Protein AF-A0AAW9N1D3-F1 (afdb_monomer)

Radius of gyration: 16.36 Å; Cα contacts (8 Å, |Δi|>4): 69; chains: 1; bounding box: 34×44×34 Å

Solvent-accessible surface area (backbone atoms only — not comparable to full-atom values): 4668 Å² total; per-residue (Å²): 106,72,52,58,50,34,41,75,74,73,34,59,69,61,18,52,51,48,70,75,40,52,77,67,54,43,51,52,50,52,54,51,50,54,43,51,53,57,20,70,77,59,78,30,77,57,46,80,47,78,47,81,42,81,54,96,92,37,87,40,82,46,77,46,80,47,61,67,75,84,74,71,79,77,81,125

Secondary structure (DSSP, 8-state):
-HHHHHHHHT-HHHHHHHHHS-HHHHHHHHHHHHHHHHHHHH-SPEEEEEEEEEETTEEEEEEEEEE---------

Structure (mmCIF, N/CA/C/O backbone):
data_AF-A0AAW9N1D3-F1
#
_entry.id   AF-A0AAW9N1D3-F1
#
loop_
_atom_site.group_PDB
_atom_site.id
_atom_site.type_symbol
_atom_site.label_atom_id
_atom_site.label_alt_id
_atom_site.label_comp_id
_atom_site.label_asym_id
_atom_site.label_entity_id
_atom_site.label_seq_id
_atom_site.pdbx_PDB_ins_code
_atom_site.Cartn_x
_atom_site.Cartn_y
_atom_site.Cartn_z
_atom_site.occupancy
_atom_site.B_iso_or_equiv
_atom_site.auth_seq_id
_atom_site.auth_comp_id
_atom_site.auth_asym_id
_atom_site.auth_atom_id
_atom_site.pdbx_PDB_model_num
ATOM 1 N N . MET A 1 1 ? -10.541 1.203 -10.853 1.00 80.62 1 MET A N 1
ATOM 2 C CA . MET A 1 1 ? -10.075 0.937 -9.461 1.00 80.62 1 MET A CA 1
ATOM 3 C C . MET A 1 1 ? -8.843 0.029 -9.494 1.00 80.62 1 MET A C 1
ATOM 5 O O . MET A 1 1 ? -8.571 -0.511 -10.557 1.00 80.62 1 MET A O 1
ATOM 9 N N . MET A 1 2 ? -8.079 -0.120 -8.399 1.00 84.56 2 MET A N 1
ATOM 10 C CA . MET A 1 2 ? -6.811 -0.888 -8.395 1.00 84.56 2 MET A CA 1
ATOM 11 C C . MET A 1 2 ? -6.972 -2.320 -8.929 1.00 84.56 2 MET A C 1
ATOM 13 O O . MET A 1 2 ? -6.143 -2.783 -9.700 1.00 84.56 2 MET A O 1
ATOM 17 N N . GLU A 1 3 ? -8.082 -2.981 -8.612 1.00 88.38 3 GLU A N 1
ATOM 18 C CA . GLU A 1 3 ? -8.425 -4.298 -9.157 1.00 88.38 3 GLU A CA 1
ATOM 19 C C . GLU A 1 3 ? -8.419 -4.328 -10.698 1.00 88.38 3 GLU A C 1
ATOM 21 O O . GLU A 1 3 ? -7.758 -5.168 -11.298 1.00 88.38 3 GLU A O 1
ATOM 26 N N . GLU A 1 4 ? -9.068 -3.362 -11.360 1.00 89.38 4 GLU A N 1
ATOM 27 C CA . GLU A 1 4 ? -9.065 -3.258 -12.829 1.00 89.38 4 GLU A CA 1
ATOM 28 C C . GLU A 1 4 ? -7.663 -2.986 -13.385 1.00 89.38 4 GLU A C 1
ATOM 30 O O . GLU A 1 4 ? -7.345 -3.413 -14.494 1.00 89.38 4 GLU A O 1
ATOM 35 N N . PHE A 1 5 ? -6.828 -2.253 -12.640 1.00 86.25 5 PHE A N 1
ATOM 36 C CA . PHE A 1 5 ? -5.438 -2.021 -13.022 1.00 86.25 5 PHE A CA 1
ATOM 37 C C . PHE A 1 5 ? -4.641 -3.328 -12.973 1.00 86.25 5 PHE A C 1
ATOM 39 O O . PHE A 1 5 ? -3.970 -3.652 -13.952 1.00 86.25 5 PHE A O 1
ATOM 46 N N . ILE A 1 6 ? -4.755 -4.095 -11.885 1.00 86.19 6 ILE A N 1
ATOM 47 C CA . ILE A 1 6 ? -4.107 -5.405 -11.741 1.00 86.19 6 ILE A CA 1
ATOM 48 C C . ILE A 1 6 ? -4.590 -6.347 -12.846 1.00 86.19 6 ILE A C 1
ATOM 50 O O . ILE A 1 6 ? -3.768 -6.960 -13.523 1.00 86.19 6 ILE A O 1
ATOM 54 N N . ARG A 1 7 ? -5.901 -6.382 -13.104 1.00 91.25 7 ARG A N 1
ATOM 55 C CA . ARG A 1 7 ? -6.498 -7.236 -14.134 1.00 91.25 7 ARG A CA 1
ATOM 56 C C . ARG A 1 7 ? -5.967 -6.922 -15.534 1.00 91.25 7 ARG A C 1
ATOM 58 O O . ARG A 1 7 ? -5.643 -7.824 -16.294 1.00 91.25 7 ARG A O 1
ATOM 65 N N . LYS A 1 8 ? -5.841 -5.635 -15.874 1.00 91.12 8 LYS A N 1
ATOM 66 C CA . LYS A 1 8 ? -5.377 -5.190 -17.200 1.00 91.12 8 LYS A CA 1
ATOM 67 C C . LYS A 1 8 ? -3.868 -5.308 -17.412 1.00 91.12 8 LYS A C 1
ATOM 69 O O . LYS A 1 8 ? -3.449 -5.403 -18.561 1.00 91.12 8 LYS A O 1
ATOM 74 N N . ASN A 1 9 ? -3.065 -5.231 -16.349 1.00 83.25 9 ASN A N 1
ATOM 75 C CA . ASN A 1 9 ? -1.610 -5.064 -16.469 1.00 83.25 9 ASN A CA 1
ATOM 76 C C . ASN A 1 9 ? -0.788 -6.204 -15.851 1.00 83.25 9 ASN A C 1
ATOM 78 O O . ASN A 1 9 ? 0.408 -6.277 -16.119 1.00 83.25 9 ASN A O 1
ATOM 82 N N . ILE A 1 10 ? -1.385 -7.058 -15.014 1.00 85.06 10 ILE A N 1
ATOM 83 C CA . ILE A 1 10 ? -0.679 -8.117 -14.280 1.00 85.06 10 ILE A CA 1
ATOM 84 C C . ILE A 1 10 ? -1.304 -9.486 -14.585 1.00 85.06 10 ILE A C 1
ATOM 86 O O . ILE A 1 10 ? -0.746 -10.230 -15.386 1.00 85.06 10 ILE A O 1
ATOM 90 N N . SER A 1 11 ? -2.438 -9.834 -13.967 1.00 89.38 11 SER A N 1
ATOM 91 C CA . SER A 1 11 ? -3.205 -11.051 -14.280 1.00 89.38 11 SER A CA 1
ATOM 92 C C . SER A 1 11 ? -4.596 -11.029 -13.637 1.00 89.38 11 SER A C 1
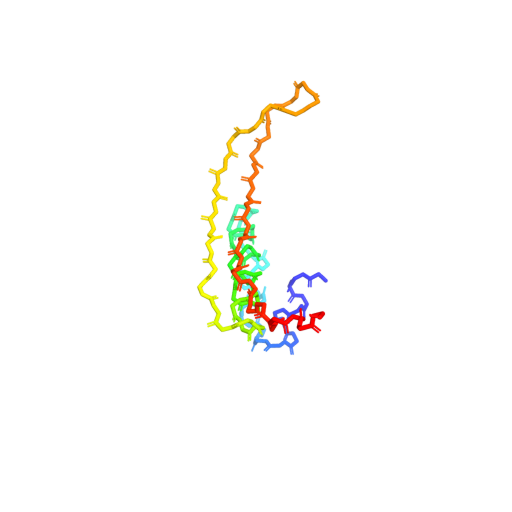ATOM 94 O O . SER A 1 11 ? -4.828 -10.313 -12.658 1.00 89.38 11 SER A O 1
ATOM 96 N N . ASP A 1 12 ? -5.503 -11.859 -14.159 1.00 92.31 12 ASP A N 1
ATOM 97 C CA . ASP A 1 12 ? -6.806 -12.120 -13.536 1.00 92.31 12 ASP A CA 1
ATOM 98 C C . ASP A 1 12 ? -6.659 -12.743 -12.139 1.00 92.31 12 ASP A C 1
ATOM 100 O O . ASP A 1 12 ? -7.317 -12.304 -11.205 1.00 92.31 12 ASP A O 1
ATOM 104 N N . GLU A 1 13 ? -5.734 -13.692 -11.962 1.00 92.62 13 GLU A N 1
ATOM 105 C CA . GLU A 1 13 ? -5.491 -14.369 -10.678 1.00 92.62 13 GLU A CA 1
ATOM 106 C C . GLU A 1 13 ? -5.106 -13.386 -9.560 1.00 92.62 13 GLU A C 1
ATOM 108 O O . GLU A 1 13 ? -5.628 -13.460 -8.447 1.00 92.62 13 GLU A O 1
ATOM 113 N N . TYR A 1 14 ? -4.229 -12.419 -9.850 1.00 86.88 14 TYR A N 1
ATOM 114 C CA . TYR A 1 14 ? -3.850 -11.403 -8.868 1.00 86.88 14 TYR A CA 1
ATOM 115 C C . TYR A 1 14 ? -4.968 -10.389 -8.614 1.00 86.88 14 TYR A C 1
ATOM 117 O O . TYR A 1 14 ? -5.056 -9.849 -7.510 1.00 86.88 14 TYR A O 1
ATOM 125 N N . ALA A 1 15 ? -5.822 -10.126 -9.607 1.00 92.06 15 ALA A N 1
ATOM 126 C CA . ALA A 1 15 ? -6.989 -9.269 -9.432 1.00 92.06 15 ALA A CA 1
ATOM 127 C C . ALA A 1 15 ? -8.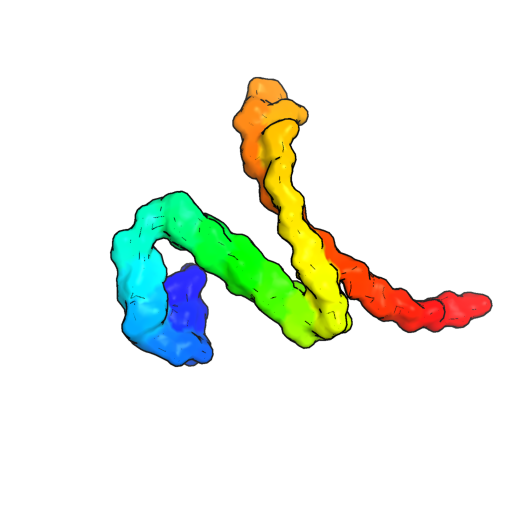029 -9.941 -8.525 1.00 92.06 15 ALA A C 1
ATOM 129 O O . ALA A 1 15 ? -8.519 -9.304 -7.595 1.00 92.06 15 ALA A O 1
ATOM 130 N N . ASP A 1 16 ? -8.282 -11.234 -8.724 1.00 93.00 16 ASP A N 1
ATOM 131 C CA . ASP A 1 16 ? -9.194 -12.029 -7.898 1.00 93.00 16 ASP A CA 1
ATOM 132 C C . ASP A 1 16 ? -8.650 -12.176 -6.463 1.00 93.00 16 ASP A C 1
ATOM 134 O O . ASP A 1 16 ? -9.386 -12.017 -5.485 1.00 93.00 16 ASP A O 1
ATOM 138 N N . PHE A 1 17 ? -7.336 -12.389 -6.308 1.00 91.00 17 PHE A N 1
ATOM 139 C CA . PHE A 1 17 ? -6.679 -12.374 -4.997 1.00 91.00 17 PHE A CA 1
ATOM 140 C C . PHE A 1 17 ? -6.813 -11.010 -4.306 1.00 91.00 17 PHE A C 1
ATOM 142 O O . PHE A 1 17 ? -7.126 -10.944 -3.112 1.00 91.00 17 PHE A O 1
ATOM 149 N N . TYR A 1 18 ? -6.616 -9.910 -5.043 1.00 91.88 18 TYR A N 1
ATOM 150 C CA . TYR A 1 18 ? -6.840 -8.565 -4.521 1.00 91.88 18 TYR A CA 1
ATOM 151 C C . TYR A 1 18 ? -8.295 -8.401 -4.086 1.00 91.88 18 TYR A C 1
ATOM 153 O O . TYR A 1 18 ? -8.527 -7.977 -2.961 1.00 91.88 18 TYR A O 1
ATOM 161 N N . GLU A 1 19 ? -9.276 -8.776 -4.910 1.00 92.75 19 GLU A N 1
ATOM 162 C CA . GLU A 1 19 ? -10.707 -8.648 -4.613 1.00 92.75 19 GLU A CA 1
ATOM 163 C C . GLU A 1 19 ? -11.093 -9.355 -3.304 1.00 92.75 19 GLU A C 1
ATOM 165 O O . GLU A 1 19 ? -11.759 -8.754 -2.452 1.00 92.75 19 GLU A O 1
ATOM 170 N N . GLN A 1 20 ? -10.607 -10.582 -3.108 1.00 93.62 20 GLN A N 1
ATOM 171 C CA . GLN A 1 20 ? -10.886 -11.417 -1.934 1.00 93.62 20 GLN A CA 1
ATOM 172 C C . GLN A 1 20 ? -10.106 -10.997 -0.678 1.00 93.62 20 GLN A C 1
ATOM 174 O O . GLN A 1 20 ? -10.421 -11.436 0.431 1.00 93.62 20 GLN A O 1
ATOM 179 N N . SER A 1 21 ? -9.099 -10.134 -0.824 1.00 92.94 21 SER A N 1
ATOM 180 C CA . SER A 1 21 ? -8.258 -9.690 0.286 1.00 92.94 21 SER A CA 1
ATOM 181 C C . SER A 1 21 ? -8.993 -8.770 1.262 1.00 92.94 21 SER A C 1
ATOM 183 O O . SER A 1 21 ? -9.892 -7.997 0.907 1.00 92.94 21 SER A O 1
ATOM 185 N N . SER A 1 22 ? -8.560 -8.800 2.527 1.00 94.25 22 SER A N 1
ATOM 186 C CA . SER A 1 22 ? -9.091 -7.900 3.549 1.00 94.25 22 SER A CA 1
ATOM 187 C C 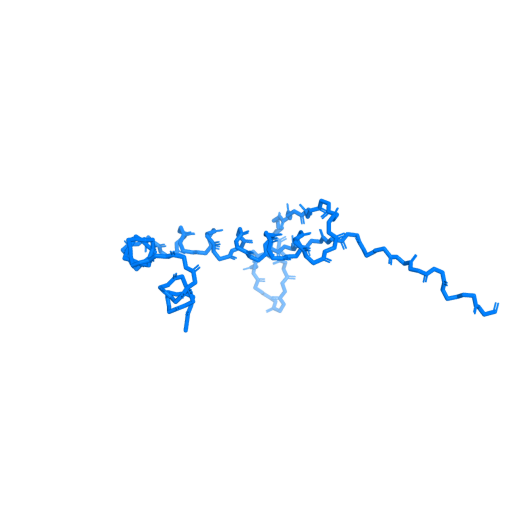. SER 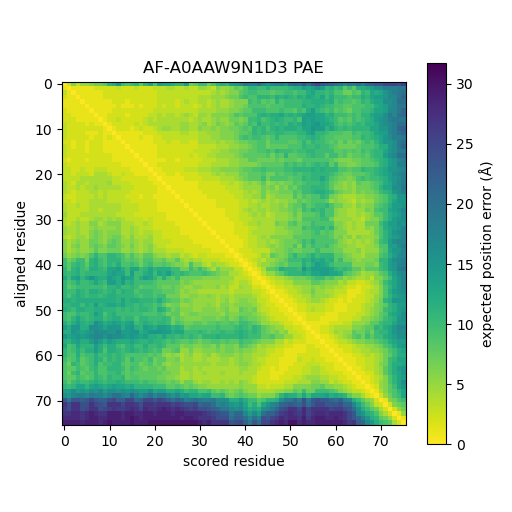A 1 22 ? -8.784 -6.438 3.204 1.00 94.25 22 SER A C 1
ATOM 189 O O . SER A 1 22 ? -7.816 -6.124 2.511 1.00 94.25 22 SER A O 1
ATOM 191 N N . LYS A 1 23 ? -9.565 -5.498 3.749 1.00 88.94 23 LYS A N 1
ATOM 192 C CA . LYS A 1 23 ? -9.314 -4.057 3.559 1.00 88.94 23 LYS A CA 1
ATOM 193 C C . LYS A 1 23 ? -7.898 -3.644 3.988 1.00 88.94 23 LYS A C 1
ATOM 195 O O . LYS A 1 23 ? -7.317 -2.736 3.399 1.00 88.94 23 LYS A O 1
ATOM 200 N N . LYS A 1 24 ? -7.357 -4.294 5.023 1.00 87.62 24 LYS A N 1
ATOM 201 C CA . LYS A 1 24 ? -5.998 -4.047 5.513 1.00 87.62 24 LYS A CA 1
ATOM 202 C C . LYS A 1 24 ? -4.959 -4.501 4.488 1.00 87.62 24 LYS A C 1
ATOM 204 O O . LYS A 1 24 ? -4.026 -3.751 4.219 1.00 87.62 24 LYS A O 1
ATOM 209 N N . ASP A 1 25 ? -5.139 -5.689 3.924 1.00 86.81 25 ASP A N 1
ATOM 210 C CA . ASP A 1 25 ? -4.177 -6.267 2.985 1.00 86.81 25 ASP A CA 1
ATOM 211 C C . ASP A 1 25 ? -4.232 -5.536 1.641 1.00 86.81 25 ASP A C 1
ATOM 213 O O . ASP A 1 25 ? -3.185 -5.167 1.119 1.00 86.81 25 ASP A O 1
ATOM 217 N N . LYS A 1 26 ? -5.435 -5.184 1.158 1.00 90.69 26 LYS A N 1
ATOM 218 C CA . LYS A 1 26 ? -5.625 -4.298 -0.007 1.00 90.69 26 LYS A CA 1
ATOM 219 C C . LYS A 1 26 ? -4.846 -2.995 0.146 1.00 90.69 26 LYS A C 1
ATOM 221 O O . LYS A 1 26 ? -4.089 -2.621 -0.739 1.00 90.69 26 LYS A O 1
ATOM 226 N N . PHE A 1 27 ? -4.958 -2.346 1.305 1.00 86.81 27 PHE A N 1
ATOM 227 C CA . PHE A 1 27 ? -4.221 -1.115 1.577 1.00 86.81 27 PHE A CA 1
ATOM 228 C C . PHE A 1 27 ? -2.697 -1.320 1.549 1.00 86.81 27 PHE A C 1
ATOM 230 O O . PHE A 1 27 ? -1.972 -0.479 1.023 1.00 86.81 27 PHE A O 1
ATOM 237 N N . GLN A 1 28 ? -2.193 -2.425 2.107 1.00 82.56 28 GLN A N 1
ATOM 238 C C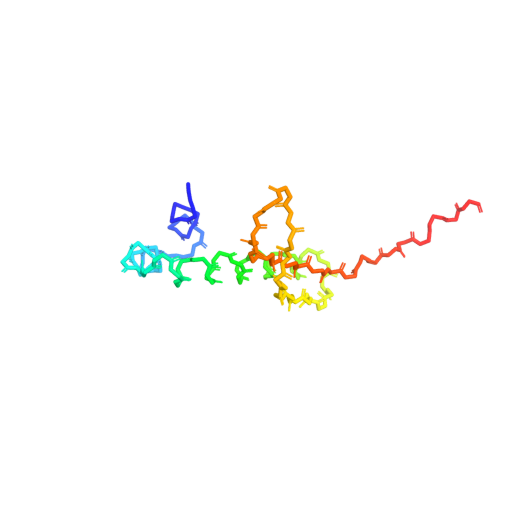A . GLN A 1 28 ? -0.762 -2.736 2.042 1.00 82.56 28 GLN A CA 1
ATOM 239 C C . GLN A 1 28 ? -0.301 -2.974 0.602 1.00 82.56 28 GLN A C 1
ATOM 241 O O . GLN A 1 28 ? 0.726 -2.426 0.210 1.00 82.56 28 GLN A O 1
ATOM 246 N N . MET A 1 29 ? -1.079 -3.715 -0.191 1.00 85.44 29 MET A N 1
ATOM 247 C CA . MET A 1 29 ? -0.805 -3.932 -1.613 1.00 85.44 29 MET A CA 1
ATOM 248 C C . MET A 1 29 ? -0.787 -2.612 -2.386 1.00 85.44 29 MET A C 1
ATOM 250 O O . MET A 1 29 ? 0.160 -2.367 -3.128 1.00 85.44 29 MET A O 1
ATOM 254 N N . ASP A 1 30 ? -1.766 -1.731 -2.160 1.00 86.50 30 ASP A N 1
ATOM 255 C CA . ASP A 1 30 ? -1.837 -0.420 -2.811 1.00 86.50 30 ASP A CA 1
ATOM 256 C C . ASP A 1 30 ? -0.576 0.414 -2.523 1.00 86.50 30 ASP A C 1
ATOM 258 O O . ASP A 1 30 ? 0.044 0.955 -3.440 1.00 86.50 30 ASP A O 1
ATOM 262 N N . VAL A 1 31 ? -0.152 0.486 -1.255 1.00 83.44 31 VAL A N 1
ATOM 263 C CA . VAL A 1 31 ? 1.064 1.213 -0.850 1.00 83.44 31 VAL A CA 1
ATOM 264 C C . VAL A 1 31 ? 2.319 0.592 -1.468 1.00 83.44 31 VAL A C 1
ATOM 266 O O . VAL A 1 31 ? 3.196 1.323 -1.928 1.00 83.44 31 VAL A O 1
ATOM 269 N N . SER A 1 32 ? 2.412 -0.739 -1.514 1.00 80.81 32 SER A N 1
ATOM 270 C CA . SER A 1 32 ? 3.535 -1.441 -2.142 1.00 80.81 32 SER A CA 1
ATOM 271 C C . SER A 1 32 ? 3.607 -1.193 -3.649 1.00 80.81 32 SER A C 1
ATOM 273 O O . SER A 1 32 ? 4.694 -0.938 -4.161 1.00 80.81 32 SER A O 1
ATOM 275 N N . ILE A 1 33 ? 2.472 -1.202 -4.354 1.00 81.38 33 ILE A N 1
ATOM 276 C CA . ILE A 1 33 ? 2.410 -0.880 -5.787 1.00 81.38 33 ILE A CA 1
ATOM 277 C C . ILE A 1 33 ? 2.876 0.559 -6.018 1.00 81.38 33 ILE A C 1
ATOM 279 O O . ILE A 1 33 ? 3.733 0.790 -6.868 1.00 81.38 33 ILE A O 1
ATOM 283 N N . LEU A 1 34 ? 2.384 1.519 -5.227 1.00 82.06 34 LEU A N 1
ATOM 284 C CA . LEU A 1 34 ? 2.828 2.914 -5.314 1.00 82.06 34 LEU A CA 1
ATOM 285 C C . LEU A 1 34 ? 4.338 3.055 -5.081 1.00 82.06 34 LEU A C 1
ATOM 287 O O . LEU A 1 34 ? 4.998 3.806 -5.797 1.00 82.06 34 LEU A O 1
ATOM 291 N N . ALA A 1 35 ? 4.899 2.314 -4.123 1.00 78.88 35 ALA A N 1
ATOM 292 C CA . ALA A 1 35 ? 6.337 2.313 -3.875 1.00 78.88 35 ALA A CA 1
ATOM 293 C C . ALA A 1 35 ? 7.134 1.740 -5.061 1.00 78.88 35 ALA A C 1
ATOM 295 O O . ALA A 1 35 ? 8.154 2.308 -5.441 1.00 78.88 35 ALA A O 1
ATOM 296 N N . ILE A 1 36 ? 6.666 0.656 -5.686 1.00 78.88 36 ILE A N 1
ATOM 297 C CA . ILE A 1 36 ? 7.308 0.077 -6.877 1.00 78.88 36 ILE A CA 1
ATOM 298 C C . ILE A 1 36 ? 7.254 1.053 -8.056 1.00 78.88 36 ILE A C 1
ATOM 300 O O . ILE A 1 36 ? 8.262 1.238 -8.735 1.00 78.88 36 ILE A O 1
ATOM 304 N N . LEU A 1 37 ? 6.110 1.703 -8.288 1.00 76.50 37 LEU A N 1
ATOM 305 C CA . LEU A 1 37 ? 5.960 2.691 -9.361 1.00 76.50 37 LEU A CA 1
ATOM 306 C C . LEU A 1 37 ? 6.906 3.882 -9.153 1.00 76.50 37 LEU A C 1
ATOM 308 O O . LEU A 1 37 ? 7.649 4.242 -10.063 1.00 76.50 37 LEU A O 1
ATOM 312 N N . ALA A 1 38 ? 6.963 4.428 -7.936 1.00 74.50 38 ALA A N 1
ATOM 313 C CA . ALA A 1 38 ? 7.879 5.517 -7.600 1.00 74.50 38 ALA A CA 1
ATOM 314 C C . ALA A 1 38 ? 9.361 5.114 -7.752 1.00 74.50 38 ALA A C 1
ATOM 316 O O . ALA A 1 38 ? 10.177 5.917 -8.216 1.00 74.50 38 ALA A O 1
ATOM 317 N N . PHE A 1 39 ? 9.707 3.865 -7.407 1.00 75.25 39 PHE A N 1
ATOM 318 C CA . PHE A 1 39 ? 11.041 3.307 -7.640 1.00 75.25 39 PHE A CA 1
ATOM 319 C C . PHE A 1 39 ? 11.343 3.195 -9.137 1.00 75.25 39 PHE A C 1
ATOM 321 O O . PHE A 1 39 ? 12.403 3.632 -9.570 1.00 75.25 39 PHE A O 1
ATOM 328 N N . SER A 1 40 ? 10.415 2.656 -9.932 1.00 71.69 40 SER A N 1
ATOM 329 C CA . SER A 1 40 ? 10.573 2.479 -11.381 1.00 71.69 40 SER A CA 1
ATOM 330 C C . SER A 1 40 ? 10.833 3.796 -12.114 1.00 71.69 40 SER A C 1
ATOM 332 O O . SER A 1 40 ? 11.589 3.814 -13.082 1.00 71.69 40 SER A O 1
ATOM 334 N N . GLU A 1 41 ? 10.200 4.892 -11.693 1.00 72.62 41 GLU A N 1
ATOM 335 C CA . GLU A 1 41 ? 10.374 6.194 -12.346 1.00 72.62 41 GLU A CA 1
ATOM 336 C C . GLU A 1 41 ? 11.738 6.829 -12.048 1.00 72.62 41 GLU A C 1
ATOM 338 O O . GLU A 1 41 ? 12.345 7.439 -12.929 1.00 72.62 41 GLU A O 1
ATOM 343 N N . ASN A 1 42 ? 12.243 6.685 -10.819 1.00 71.56 42 ASN A N 1
ATOM 344 C CA . ASN A 1 42 ? 13.448 7.394 -10.374 1.00 71.56 42 ASN A CA 1
ATOM 345 C C . ASN A 1 42 ? 14.697 6.506 -10.247 1.00 71.56 42 ASN A C 1
ATOM 347 O O . ASN A 1 42 ? 15.814 7.028 -10.149 1.00 71.56 42 ASN A O 1
ATOM 351 N N . ASN A 1 43 ? 14.540 5.178 -10.268 1.00 74.81 43 ASN A N 1
ATOM 352 C CA . ASN A 1 43 ? 15.564 4.176 -9.945 1.00 74.81 43 ASN A CA 1
ATOM 353 C C . ASN A 1 43 ? 16.301 4.465 -8.622 1.00 74.81 43 ASN A C 1
ATOM 355 O O . ASN A 1 43 ? 17.463 4.093 -8.458 1.00 74.81 43 ASN A O 1
ATOM 359 N N . GLN A 1 44 ? 15.645 5.176 -7.703 1.00 78.75 44 GLN A N 1
ATOM 360 C CA . GLN A 1 44 ? 16.146 5.499 -6.371 1.00 78.75 44 GLN A CA 1
ATOM 361 C C . GLN A 1 44 ? 15.323 4.736 -5.334 1.00 78.75 44 GLN A C 1
ATOM 363 O O . GLN A 1 44 ? 14.109 4.613 -5.521 1.00 78.75 44 GLN A O 1
ATOM 368 N N . PRO A 1 45 ? 15.941 4.227 -4.252 1.00 81.38 45 PRO A N 1
ATOM 369 C CA . PRO A 1 45 ? 15.218 3.536 -3.194 1.00 81.38 45 PRO A CA 1
ATOM 370 C C . PRO A 1 45 ? 14.047 4.371 -2.669 1.00 81.38 45 PRO A C 1
ATOM 372 O O . PRO A 1 45 ? 14.202 5.550 -2.351 1.00 81.38 45 PRO A O 1
ATOM 375 N N . VAL A 1 46 ? 12.877 3.743 -2.555 1.00 83.75 46 VAL A N 1
ATOM 376 C CA . VAL A 1 46 ? 11.699 4.369 -1.950 1.00 83.75 46 VAL A CA 1
ATOM 377 C C . VAL A 1 46 ? 11.694 4.066 -0.462 1.00 83.75 46 VAL A C 1
ATOM 379 O O . VAL A 1 46 ? 11.722 2.908 -0.046 1.00 83.75 46 VAL A O 1
ATOM 382 N N . THR A 1 47 ? 11.632 5.116 0.346 1.00 84.12 47 THR A N 1
ATOM 383 C CA . THR A 1 47 ? 11.470 5.002 1.792 1.00 84.12 47 THR A CA 1
ATOM 384 C C . THR A 1 47 ? 9.987 5.055 2.131 1.00 84.12 47 THR A C 1
ATOM 386 O O . THR A 1 47 ? 9.298 6.006 1.772 1.00 84.12 47 THR A O 1
ATOM 389 N N . ALA A 1 48 ? 9.494 4.046 2.849 1.00 81.19 48 ALA A N 1
ATOM 390 C CA . ALA A 1 48 ? 8.132 4.019 3.370 1.00 81.19 48 ALA A CA 1
ATOM 391 C C . ALA A 1 48 ? 8.144 4.247 4.886 1.00 81.19 48 ALA A C 1
ATOM 393 O O . ALA A 1 48 ? 8.754 3.478 5.631 1.00 81.19 48 ALA A O 1
ATOM 394 N N . LYS A 1 49 ? 7.450 5.287 5.355 1.00 84.19 49 LYS A N 1
ATOM 395 C CA . LYS A 1 49 ? 7.288 5.602 6.781 1.00 84.19 49 LYS A CA 1
ATOM 396 C C . LYS A 1 49 ? 5.822 5.533 7.182 1.00 84.19 49 LYS A C 1
ATOM 398 O O . LYS A 1 49 ? 4.926 5.881 6.411 1.00 84.19 49 LYS A O 1
ATOM 403 N N . LYS A 1 50 ? 5.582 5.101 8.418 1.00 85.56 50 LYS A N 1
ATOM 404 C CA . LYS A 1 50 ? 4.266 5.099 9.058 1.00 85.56 50 LYS A CA 1
ATOM 405 C C . LYS A 1 50 ? 4.343 5.922 10.331 1.00 85.56 50 LYS A C 1
ATOM 407 O O . LYS A 1 50 ? 5.145 5.620 11.208 1.00 85.56 50 LYS A O 1
ATOM 412 N N . GLU A 1 51 ? 3.466 6.905 10.449 1.00 92.06 51 GLU A N 1
ATOM 413 C CA . GLU A 1 51 ? 3.430 7.815 11.588 1.00 92.06 51 GLU A CA 1
ATOM 414 C C . GLU A 1 51 ? 2.006 7.956 12.121 1.00 92.06 51 GLU A C 1
ATOM 416 O O . GLU A 1 51 ? 1.021 7.867 11.382 1.00 92.06 5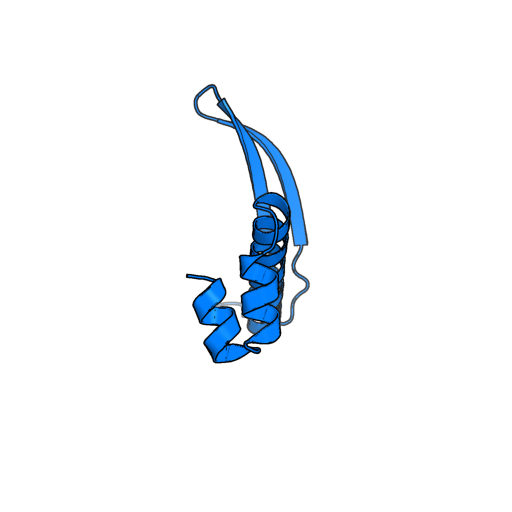1 GLU A O 1
ATOM 421 N N . THR A 1 52 ? 1.889 8.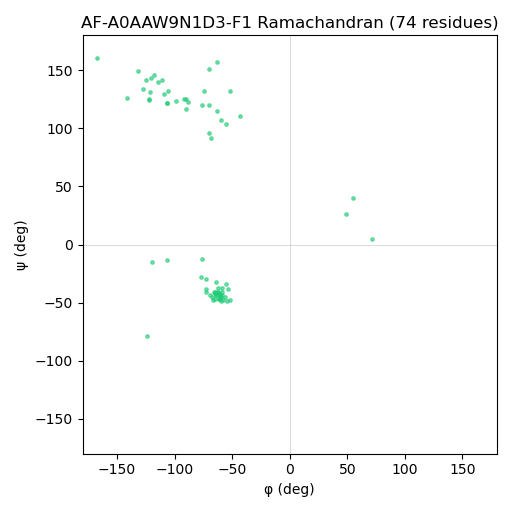192 13.424 1.00 93.06 52 THR A N 1
ATOM 422 C CA . THR A 1 52 ? 0.627 8.583 14.052 1.00 93.06 52 THR A CA 1
ATOM 423 C C . THR A 1 52 ? 0.645 10.092 14.229 1.00 93.06 52 THR A C 1
ATOM 425 O O . THR A 1 52 ? 1.548 10.626 14.865 1.00 93.06 52 THR A O 1
ATOM 428 N N . VAL A 1 53 ? -0.349 10.783 13.677 1.00 95.06 53 VAL A N 1
ATOM 429 C CA . VAL A 1 53 ? -0.428 12.247 13.698 1.00 95.06 53 VAL A CA 1
ATOM 430 C C . VAL A 1 53 ? -1.749 12.709 14.301 1.00 95.06 53 VAL A C 1
ATOM 432 O O . VAL A 1 53 ? -2.801 12.127 14.034 1.00 95.06 53 VAL A O 1
ATOM 435 N N . LEU A 1 54 ? -1.709 13.784 15.089 1.00 94.19 54 LEU A N 1
ATOM 436 C CA . LEU A 1 54 ? -2.905 14.518 15.493 1.00 94.19 54 LEU A CA 1
ATOM 437 C C . LEU A 1 54 ? -3.164 15.614 14.455 1.00 94.19 54 LEU A C 1
ATOM 439 O O . LEU A 1 54 ? -2.336 16.497 14.254 1.00 94.19 54 LEU A O 1
ATOM 443 N N . SER A 1 55 ? -4.295 15.544 13.761 1.00 91.19 55 SER A N 1
ATOM 444 C CA . SER A 1 55 ? -4.656 16.493 12.704 1.00 91.19 55 SER A CA 1
ATOM 445 C C . SER A 1 55 ? -6.147 16.779 12.786 1.00 91.19 55 SER A C 1
ATOM 447 O O . SER A 1 55 ? -6.953 15.849 12.789 1.00 91.19 55 SER A O 1
ATOM 449 N N . GLU A 1 56 ? -6.504 18.065 12.870 1.00 92.56 56 GLU A N 1
ATOM 450 C CA . GLU A 1 56 ? -7.901 18.531 12.963 1.00 92.56 56 GLU A CA 1
ATOM 451 C C . GLU A 1 56 ? -8.657 17.879 14.137 1.00 92.56 56 GLU A C 1
ATOM 453 O O . GLU A 1 56 ? -9.801 17.447 14.009 1.00 92.56 56 GLU A O 1
ATOM 458 N N . GLY A 1 57 ? -7.978 17.719 15.278 1.00 94.00 57 GLY A N 1
ATOM 459 C CA . GLY A 1 57 ? -8.543 17.080 16.471 1.00 94.00 57 GLY A CA 1
ATOM 460 C C . GLY A 1 57 ? -8.737 15.560 16.369 1.00 94.00 57 GLY A C 1
ATOM 461 O O . GLY A 1 57 ? -9.273 14.963 17.297 1.00 94.00 57 GLY A O 1
ATOM 462 N N . LYS A 1 58 ? -8.301 14.910 15.280 1.00 94.62 58 LYS A N 1
ATOM 463 C CA . LYS A 1 58 ? -8.397 13.454 15.088 1.00 94.62 58 LYS A CA 1
ATOM 464 C C . LYS A 1 58 ? -7.018 12.804 15.050 1.00 94.62 58 LYS A C 1
ATOM 466 O O . LYS A 1 58 ? -6.094 13.325 14.424 1.00 94.62 58 LYS A O 1
ATOM 471 N N . ILE A 1 59 ? -6.898 11.634 15.679 1.00 94.00 59 ILE A N 1
ATOM 472 C CA . ILE A 1 59 ? -5.726 10.765 15.534 1.00 94.00 59 ILE A CA 1
ATOM 473 C C . ILE A 1 59 ? -5.827 10.076 14.173 1.00 94.00 59 ILE A C 1
ATOM 475 O O . ILE A 1 59 ? -6.797 9.371 13.895 1.00 94.00 59 ILE A O 1
ATOM 479 N N . LYS A 1 60 ? -4.834 10.301 13.315 1.00 92.00 60 LYS A N 1
ATOM 480 C CA . LYS A 1 60 ? -4.744 9.722 11.974 1.00 92.00 60 LYS A CA 1
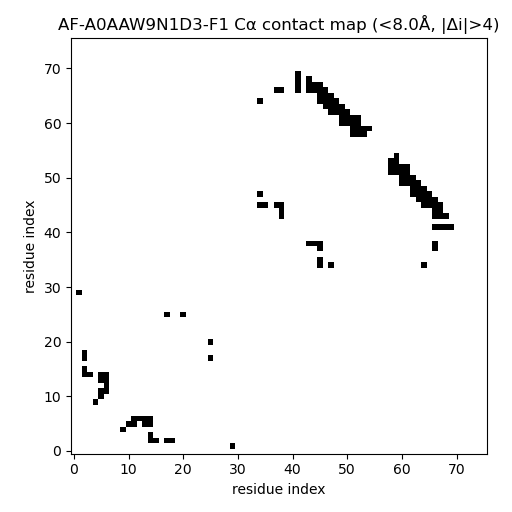ATOM 481 C C . LYS A 1 60 ? -3.460 8.902 11.874 1.00 92.00 60 LYS A C 1
ATOM 483 O O . LYS A 1 60 ? -2.420 9.288 12.402 1.00 92.00 60 LYS A O 1
ATOM 488 N N . THR A 1 61 ? -3.516 7.781 11.167 1.00 87.06 61 THR A N 1
ATOM 489 C CA . THR A 1 61 ? -2.310 7.095 10.696 1.00 87.06 61 THR A CA 1
ATOM 490 C C . THR A 1 61 ? -1.939 7.675 9.339 1.00 87.06 61 THR A C 1
ATOM 492 O O . THR A 1 61 ? -2.753 7.651 8.418 1.00 87.06 61 THR A O 1
ATOM 495 N N . ARG A 1 62 ? -0.724 8.204 9.219 1.00 87.56 62 ARG A N 1
ATOM 496 C CA . ARG A 1 62 ? -0.165 8.737 7.979 1.00 87.56 62 ARG A CA 1
ATOM 497 C C . ARG A 1 62 ? 0.867 7.756 7.435 1.00 87.56 62 ARG A C 1
ATOM 499 O O . ARG A 1 62 ? 1.734 7.296 8.173 1.00 87.56 62 ARG A O 1
ATOM 506 N N . TYR A 1 63 ? 0.763 7.461 6.147 1.00 84.50 63 TYR A N 1
ATOM 507 C CA . TYR A 1 63 ? 1.767 6.715 5.397 1.00 84.50 63 TYR A CA 1
ATOM 508 C C . TYR A 1 63 ? 2.455 7.693 4.452 1.00 84.50 63 TYR A C 1
ATOM 510 O O . TYR A 1 63 ? 1.773 8.457 3.769 1.00 84.50 63 TYR A O 1
ATOM 518 N N . ILE A 1 64 ? 3.784 7.709 4.465 1.00 85.50 64 ILE A N 1
ATOM 519 C CA . ILE A 1 64 ? 4.603 8.615 3.659 1.00 85.50 64 ILE A CA 1
ATOM 520 C C . ILE A 1 64 ? 5.523 7.751 2.803 1.00 85.50 64 ILE A C 1
ATOM 522 O O . ILE A 1 64 ? 6.242 6.904 3.334 1.00 85.50 64 ILE A O 1
ATOM 526 N N . LEU A 1 65 ? 5.466 7.955 1.490 1.00 84.12 65 LEU A N 1
ATOM 527 C CA . LEU A 1 65 ? 6.404 7.390 0.528 1.00 84.12 65 LEU A CA 1
ATOM 528 C C . LEU A 1 65 ? 7.314 8.526 0.062 1.00 84.12 65 LEU A C 1
ATOM 530 O O . LEU A 1 65 ? 6.823 9.533 -0.444 1.00 84.12 65 LEU A O 1
ATOM 534 N N . GLU A 1 66 ? 8.619 8.375 0.258 1.00 84.69 66 GLU A N 1
ATOM 535 C CA . GLU A 1 66 ? 9.625 9.363 -0.133 1.00 84.69 66 GLU A CA 1
ATOM 536 C C . GLU A 1 66 ? 10.617 8.712 -1.092 1.00 84.69 66 GLU A C 1
ATOM 538 O O . GLU A 1 66 ? 11.134 7.627 -0.823 1.00 84.69 66 GLU A O 1
ATOM 543 N N . VAL A 1 67 ? 10.892 9.381 -2.207 1.00 83.56 67 VAL A N 1
ATOM 544 C CA . VAL A 1 67 ? 11.922 8.987 -3.168 1.00 83.56 67 VAL A CA 1
ATOM 545 C C . VAL A 1 67 ? 12.821 10.185 -3.413 1.00 83.56 67 VAL A C 1
ATOM 547 O O . VAL A 1 67 ? 12.339 11.304 -3.597 1.00 83.56 67 VAL A O 1
ATOM 550 N N . GLU A 1 68 ? 14.131 9.967 -3.383 1.00 78.62 68 GLU A N 1
ATOM 551 C CA . GLU A 1 68 ? 15.078 11.026 -3.700 1.00 78.62 68 GLU A CA 1
ATOM 552 C C . GLU A 1 68 ? 14.999 11.333 -5.198 1.00 78.62 68 GLU A C 1
ATOM 554 O O . GLU A 1 68 ? 15.218 10.470 -6.049 1.00 78.62 68 GLU A O 1
ATOM 559 N N . THR A 1 69 ? 14.669 12.573 -5.546 1.00 74.81 69 THR A N 1
ATOM 560 C CA . THR A 1 69 ? 14.705 13.008 -6.940 1.00 74.81 69 THR A CA 1
ATOM 561 C C . THR A 1 69 ? 16.155 13.198 -7.358 1.00 74.81 69 THR A C 1
ATOM 563 O O . THR A 1 69 ? 16.901 13.913 -6.686 1.00 74.81 69 THR A O 1
ATOM 566 N N . LYS A 1 70 ? 16.557 12.652 -8.510 1.00 68.75 70 LYS A N 1
ATOM 567 C CA . LYS A 1 70 ? 17.824 13.049 -9.137 1.00 68.75 70 LYS A CA 1
ATOM 568 C C . LYS A 1 70 ? 17.683 14.495 -9.616 1.00 68.75 70 LYS A C 1
ATOM 570 O O . LYS A 1 70 ? 17.223 14.734 -10.731 1.00 68.75 70 LYS A O 1
ATOM 575 N N . PHE A 1 71 ? 18.056 15.466 -8.785 1.00 64.00 71 PHE A N 1
ATOM 576 C CA . PHE A 1 71 ? 18.215 16.841 -9.245 1.00 64.00 71 PHE A CA 1
ATOM 577 C C . PHE A 1 71 ? 19.282 16.839 -10.348 1.00 64.00 71 PHE A C 1
ATOM 579 O O . PHE A 1 71 ? 20.473 16.686 -10.085 1.00 64.00 71 PHE A O 1
ATOM 586 N N . LYS A 1 72 ? 18.870 17.012 -11.611 1.00 58.16 72 LYS A N 1
ATOM 587 C CA . LYS A 1 72 ? 19.766 17.641 -12.582 1.00 58.16 72 LYS A CA 1
ATOM 588 C C . LYS A 1 72 ? 19.973 19.044 -12.036 1.00 58.16 72 LYS A C 1
ATOM 590 O O . LYS A 1 72 ? 18.989 19.776 -11.948 1.00 58.16 72 LYS A O 1
ATOM 595 N N . ASN A 1 73 ? 21.196 19.394 -11.638 1.00 51.56 73 ASN A N 1
ATOM 596 C CA . ASN A 1 73 ? 21.551 20.783 -11.366 1.00 51.56 73 ASN A CA 1
ATOM 597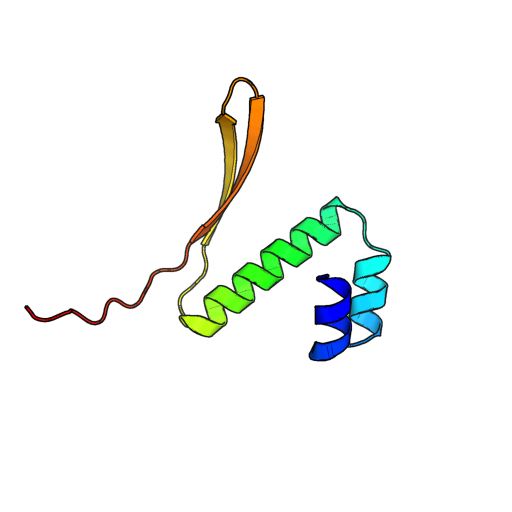 C C . ASN A 1 73 ? 20.950 21.633 -12.491 1.00 51.56 73 ASN A C 1
ATOM 599 O O . ASN A 1 73 ? 21.356 21.505 -13.648 1.00 51.56 73 ASN A O 1
ATOM 603 N N . ARG A 1 74 ? 19.934 22.443 -12.181 1.00 52.53 74 ARG A N 1
ATOM 604 C CA . ARG A 1 74 ? 19.642 23.595 -13.020 1.00 52.53 74 ARG A CA 1
ATOM 605 C C . ARG A 1 74 ? 20.802 24.529 -12.746 1.00 52.53 74 ARG A C 1
ATOM 607 O O . ARG A 1 74 ? 20.839 25.172 -11.706 1.00 52.53 74 ARG A O 1
ATOM 614 N N . SER A 1 75 ? 21.797 24.463 -13.620 1.00 48.69 75 SER A N 1
ATOM 615 C CA . SER A 1 75 ? 22.761 25.533 -13.786 1.00 48.69 75 SER A CA 1
ATOM 616 C C . SER A 1 75 ? 21.952 26.797 -14.076 1.00 48.69 75 SER A C 1
ATOM 618 O O . SER A 1 75 ? 21.371 26.907 -15.157 1.00 48.69 75 SER A O 1
ATOM 620 N N . GLU A 1 76 ? 21.825 27.668 -13.081 1.00 40.66 76 GLU A N 1
ATOM 621 C CA . GLU A 1 76 ? 21.625 29.101 -13.306 1.00 40.66 76 GLU A CA 1
ATOM 622 C C . GLU A 1 76 ? 22.996 29.761 -13.465 1.00 40.66 76 GLU A C 1
ATOM 624 O O . GLU A 1 76 ? 23.933 29.350 -12.737 1.00 40.66 76 GLU A O 1
#

Sequence (76 aa):
MMEEFIRKNISDEYADFYEQSSKKDKFQMDVSILAILAFSENNQPVTAKKETVLSEGKIKTRYILEVETKFKNRSE

Nearest PDB structures (foldseek):
  6mmz-assembly3_E  TM=6.133E-01  e=9.995E-01  uncultured bacterium
  6kz7-assembly2_D  TM=5.027E-01  e=9.587E+00  Homo sapiens
  5knc-assembly1_G  TM=2.525E-01  e=6.433E+00  Enterococcus hirae ATCC 9790
  3vr6-assembly1_G  TM=2.845E-01  e=8.971E+00  Enterococcus hirae

Foldseek 3Di:
DVLVVCVVPPHPVVSVVLVPDDPVVVVVVVVVVVQVVLCVVAVFHKDWDWDFDQDPNDTDIDIDIDGDHPDPPPPD

pLDDT: mean 83.07, std 11.09, range [40.66, 95.06]

Mean predicted aligned error: 7.93 Å